Protein AF-0000000083651149 (afdb_homodimer)

Solvent-accessible surface area (backbone atoms only — not comparable to full-atom values): 6337 Å² total; per-residue (Å²): 107,69,65,54,40,34,51,50,44,38,53,53,37,54,52,48,34,70,77,42,71,78,41,49,57,49,29,44,33,38,16,34,34,28,40,35,47,19,60,70,38,88,48,65,72,61,15,47,53,30,40,54,53,15,50,52,31,41,50,52,34,67,70,96,106,68,66,54,38,34,51,51,43,38,53,53,37,54,51,50,34,71,77,43,72,78,40,47,58,50,30,45,33,37,16,33,35,30,39,36,48,18,60,70,38,88,47,64,72,60,15,46,53,30,42,52,52,15,50,54,30,41,51,52,34,67,71,97

Sequence (128 aa):
SLETLFSDAISKLEEALTVNPNKHDALWCLGNALTSQAFLNPDPDEAKVYFDKAAVYFQQAVDESLETLFSDAISKLEEALTVNPNKHDALWCLGNALTSQAFLNPDPDEAKVYFD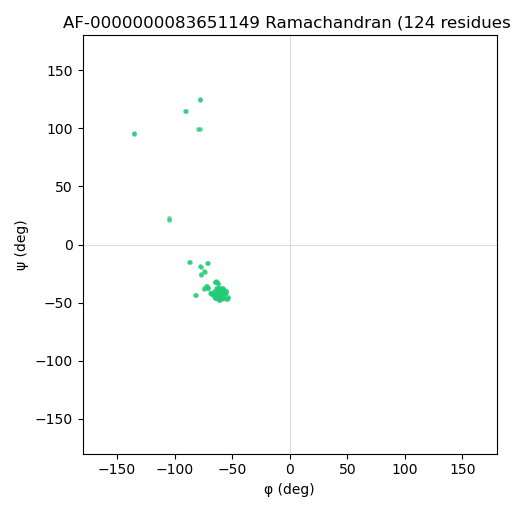KAAVYFQQAVDE

Nearest PDB structures (foldseek):
  1zu2-assembly1_A  TM=9.430E-01  e=1.294E-03  Arabidopsis thaliana
  2pl2-assembly1_B  TM=9.158E-01  e=5.540E-01  Thermus thermophilus HB27
  4abn-assembly2_B  TM=8.776E-01  e=8.466E-01  Mus musculus
  7cc7-assembly1_A  TM=9.106E-01  e=1.552E+00  Homo sapiens
  1zu2-assembly1_A  TM=9.433E-01  e=1.294E-03  Arabidopsis thaliana

Structure (mmCIF, N/CA/C/O backbone):
data_AF-0000000083651149-model_v1
#
loop_
_entity.id
_entity.type
_entity.pdbx_description
1 polymer 'Mitochondrial-like import receptor subunit TOM20-like'
#
loop_
_atom_site.group_PDB
_atom_site.id
_atom_site.type_symbol
_atom_site.label_atom_id
_atom_site.label_alt_id
_atom_site.label_comp_id
_atom_site.label_asym_id
_atom_site.label_entity_id
_atom_site.label_seq_id
_atom_site.pdbx_PDB_ins_code
_atom_site.Cartn_x
_atom_site.Cartn_y
_atom_site.Cartn_z
_atom_site.occupancy
_atom_site.B_iso_or_equiv
_atom_site.auth_seq_id
_atom_site.auth_comp_id
_atom_site.auth_asym_id
_atom_site.auth_atom_id
_atom_site.pdbx_PDB_model_num
ATOM 1 N N . SER A 1 1 ? 2.555 -12.859 10.172 1 88.62 1 SER A N 1
ATOM 2 C CA . SER A 1 1 ? 2.004 -12.984 8.828 1 88.62 1 SER A CA 1
ATOM 3 C C . SER A 1 1 ? 1.924 -11.633 8.133 1 88.62 1 SER A C 1
ATOM 5 O O . SER A 1 1 ? 1.976 -10.586 8.789 1 88.62 1 SER A O 1
ATOM 7 N N . LEU A 1 2 ? 1.873 -11.57 6.82 1 91.81 2 LEU A N 1
ATOM 8 C CA . LEU A 1 2 ? 1.696 -10.344 6.055 1 91.81 2 LEU A CA 1
ATOM 9 C C . LEU A 1 2 ? 0.437 -9.602 6.496 1 91.81 2 LEU A C 1
ATOM 11 O O . LEU A 1 2 ? 0.455 -8.383 6.664 1 91.81 2 LEU A O 1
ATOM 15 N N . GLU A 1 3 ? -0.588 -10.336 6.754 1 92.12 3 GLU A N 1
ATOM 16 C CA . GLU A 1 3 ? -1.854 -9.766 7.199 1 92.12 3 GLU A CA 1
ATOM 17 C C . GLU A 1 3 ? -1.68 -9 8.508 1 92.12 3 GLU A C 1
ATOM 19 O O . GLU A 1 3 ? -2.254 -7.922 8.688 1 92.12 3 GLU A O 1
ATOM 24 N N . THR A 1 4 ? -0.925 -9.57 9.367 1 94.62 4 THR A N 1
ATOM 25 C CA . THR A 1 4 ? -0.703 -8.93 10.656 1 94.62 4 THR A CA 1
ATOM 26 C C . THR A 1 4 ? 0.128 -7.66 10.492 1 94.62 4 THR A C 1
ATOM 28 O O . THR A 1 4 ? -0.115 -6.66 11.172 1 94.62 4 THR A O 1
ATOM 31 N N . LEU A 1 5 ? 1.124 -7.699 9.672 1 94.81 5 LEU A N 1
ATOM 32 C CA . LEU A 1 5 ? 1.968 -6.535 9.422 1 94.81 5 LEU A CA 1
ATOM 33 C C . LEU A 1 5 ? 1.146 -5.375 8.875 1 94.81 5 LEU A C 1
ATOM 35 O O . LEU A 1 5 ? 1.273 -4.238 9.336 1 94.81 5 LEU A O 1
ATOM 39 N N . PHE A 1 6 ? 0.244 -5.645 7.984 1 95.81 6 PHE A N 1
ATOM 40 C CA . PHE A 1 6 ? -0.586 -4.598 7.398 1 95.81 6 PHE A CA 1
ATOM 41 C C . PHE A 1 6 ? -1.643 -4.125 8.391 1 95.81 6 PHE A C 1
ATOM 43 O O . PHE A 1 6 ? -1.961 -2.938 8.453 1 95.81 6 PHE A O 1
ATOM 50 N N . SER A 1 7 ? -2.152 -5.039 9.125 1 95.94 7 SER A N 1
ATOM 51 C CA . SER A 1 7 ? -3.113 -4.664 10.148 1 95.94 7 SER A CA 1
ATOM 52 C C . SER A 1 7 ? -2.488 -3.717 11.172 1 95.94 7 SER A C 1
ATOM 54 O O . SER A 1 7 ? -3.115 -2.742 1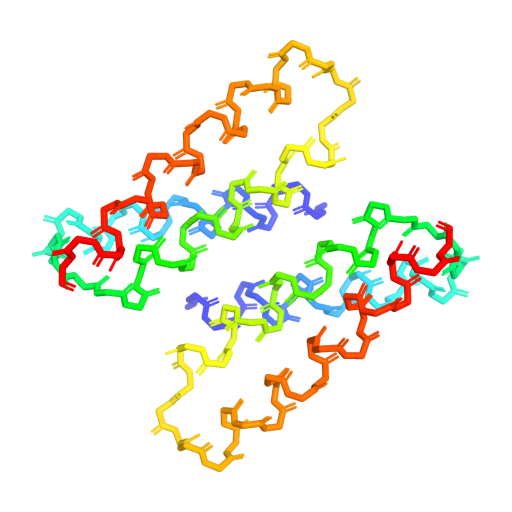1.594 1 95.94 7 SER A O 1
ATOM 56 N N . ASP A 1 8 ? -1.279 -4.023 11.531 1 97.06 8 ASP A N 1
ATOM 57 C CA . ASP A 1 8 ? -0.555 -3.154 12.453 1 97.06 8 ASP A CA 1
ATOM 58 C C . ASP A 1 8 ? -0.291 -1.788 11.82 1 97.06 8 ASP A C 1
ATOM 60 O O . ASP A 1 8 ? -0.415 -0.758 12.484 1 97.06 8 ASP A O 1
ATOM 64 N N . ALA A 1 9 ? 0.154 -1.789 10.594 1 96.56 9 ALA A N 1
ATOM 65 C CA . ALA A 1 9 ? 0.396 -0.537 9.883 1 96.56 9 ALA A CA 1
ATOM 66 C C . ALA A 1 9 ? -0.871 0.311 9.812 1 96.56 9 ALA A C 1
ATOM 68 O O . ALA A 1 9 ? -0.83 1.52 10.055 1 96.56 9 ALA A O 1
ATOM 69 N N . ILE A 1 10 ? -2.002 -0.319 9.547 1 97.44 10 ILE A N 1
ATOM 70 C CA . ILE A 1 10 ? -3.285 0.37 9.469 1 97.44 10 ILE A CA 1
ATOM 71 C C . ILE A 1 10 ? -3.604 1.014 10.82 1 97.44 10 ILE A C 1
ATOM 73 O O . ILE A 1 10 ? -3.961 2.193 10.883 1 97.44 10 ILE A O 1
ATOM 77 N N . SER A 1 11 ? -3.434 0.245 11.781 1 97.06 11 SER A N 1
ATOM 78 C CA . SER A 1 11 ? -3.723 0.733 13.125 1 97.06 11 SER A CA 1
ATOM 79 C C . SER A 1 11 ? -2.865 1.947 13.469 1 97.06 11 SER A C 1
ATOM 81 O O . SER A 1 11 ? -3.367 2.936 14.008 1 97.06 11 SER A O 1
ATOM 83 N N . LYS A 1 12 ? -1.604 1.925 13.227 1 95.62 12 LYS A N 1
ATOM 84 C CA . LYS A 1 12 ? -0.688 3.027 13.508 1 95.62 12 LYS A CA 1
ATOM 85 C C . LYS A 1 12 ? -1.017 4.246 12.648 1 95.62 12 LYS A C 1
ATOM 87 O O . LYS A 1 12 ? -0.945 5.383 13.125 1 95.62 12 LYS A O 1
ATOM 92 N N . LEU A 1 13 ? -1.343 4.047 11.438 1 96.56 13 LEU A N 1
ATOM 93 C CA . LEU A 1 13 ? -1.692 5.145 10.547 1 96.56 13 LEU A CA 1
ATOM 94 C C . LEU A 1 13 ? -2.986 5.816 10.992 1 96.56 13 LEU A C 1
ATOM 96 O O . LEU A 1 13 ? -3.092 7.047 10.961 1 96.56 13 LEU A O 1
ATOM 100 N N . GLU A 1 14 ? -3.973 5.008 11.367 1 96 14 GLU A N 1
ATOM 101 C CA . GLU A 1 14 ? -5.219 5.57 11.883 1 96 14 GLU A CA 1
ATOM 102 C C . GLU A 1 14 ? -4.969 6.426 13.117 1 96 14 GLU A C 1
ATOM 104 O O . GLU A 1 14 ? -5.566 7.492 13.273 1 96 14 GLU A O 1
ATOM 109 N N . GLU A 1 15 ? -4.098 5.93 13.922 1 95.25 15 GLU A N 1
ATOM 110 C CA . GLU A 1 15 ? -3.729 6.695 15.109 1 95.25 15 GLU A CA 1
ATOM 111 C C . GLU A 1 15 ? -3.061 8.016 14.727 1 95.25 15 GLU A C 1
ATOM 113 O O . GLU A 1 15 ? -3.336 9.055 15.328 1 95.25 15 GLU A O 1
ATOM 118 N N . ALA A 1 16 ? -2.154 7.973 13.82 1 92.94 16 ALA A N 1
ATOM 119 C CA . ALA A 1 16 ? -1.463 9.172 13.352 1 92.94 16 ALA A CA 1
ATOM 120 C C . ALA A 1 16 ? -2.451 10.195 12.789 1 92.94 16 ALA A C 1
ATOM 122 O O . ALA A 1 16 ? -2.293 11.398 13.008 1 92.94 16 ALA A O 1
ATOM 123 N N . LEU A 1 17 ? -3.43 9.75 12.148 1 93.5 17 LEU A N 1
ATOM 124 C CA . LEU A 1 17 ? -4.402 10.633 11.516 1 93.5 17 LEU A CA 1
ATOM 125 C C . LEU A 1 17 ? -5.363 11.211 12.547 1 93.5 17 LEU A C 1
ATOM 127 O O . LEU A 1 17 ? -6.023 12.219 12.289 1 93.5 17 LEU A O 1
ATOM 131 N N . THR A 1 18 ? -5.508 10.445 13.633 1 93.5 18 THR A N 1
ATOM 132 C CA . THR A 1 18 ? -6.285 11.008 14.734 1 93.5 18 THR A CA 1
ATOM 133 C C . THR A 1 18 ? -5.59 12.234 15.32 1 93.5 18 THR A C 1
ATOM 135 O O . THR A 1 18 ? -6.246 13.172 15.773 1 93.5 18 THR A O 1
ATOM 138 N N . VAL A 1 19 ? -4.277 12.219 15.289 1 91.75 19 VAL A N 1
ATOM 139 C CA . VAL A 1 19 ? -3.473 13.305 15.828 1 91.75 19 VAL A CA 1
ATOM 140 C C . VAL A 1 19 ? -3.387 14.438 14.805 1 91.75 19 VAL A C 1
ATOM 142 O O . VAL A 1 19 ? -3.514 15.609 15.156 1 91.75 19 VAL A O 1
ATOM 145 N N . ASN A 1 20 ? -3.16 14.031 13.477 1 90.69 20 ASN A N 1
ATOM 146 C CA . ASN A 1 20 ? -3.119 14.977 12.367 1 90.69 20 ASN A CA 1
ATOM 147 C C . ASN A 1 20 ? -3.906 14.469 11.164 1 90.69 20 ASN A C 1
ATOM 149 O O . ASN A 1 20 ? -3.344 13.812 10.281 1 90.69 20 ASN A O 1
ATOM 153 N N . PRO A 1 21 ? -5.059 14.867 11.062 1 82.44 21 PRO A N 1
ATOM 154 C CA . PRO A 1 21 ? -5.949 14.312 10.039 1 82.44 21 PRO A CA 1
ATOM 155 C C . PRO A 1 21 ? -5.59 14.766 8.625 1 82.44 21 PRO A C 1
ATOM 157 O O . PRO A 1 21 ? -6.035 14.164 7.648 1 82.44 21 PRO A O 1
ATOM 160 N N . ASN A 1 22 ? -4.852 15.719 8.508 1 75.19 22 ASN A N 1
ATOM 161 C CA . ASN A 1 22 ? -4.555 16.266 7.188 1 75.19 22 ASN A CA 1
ATOM 162 C C . ASN A 1 22 ? -3.154 15.883 6.723 1 75.19 22 ASN A C 1
ATOM 164 O O . ASN A 1 22 ? -2.568 16.562 5.875 1 75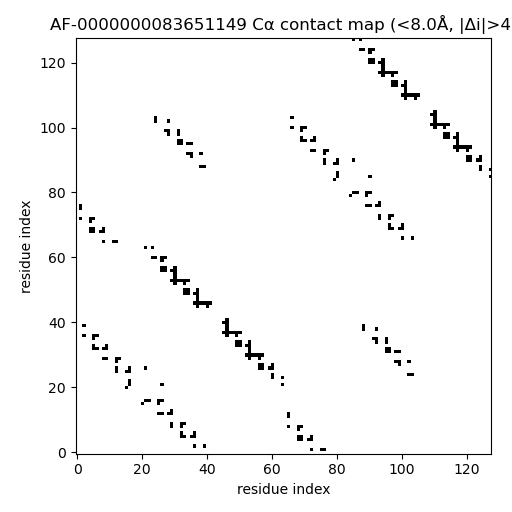.19 22 ASN A O 1
ATOM 168 N N . LYS A 1 23 ? -2.73 14.867 7.297 1 87.94 23 LYS A N 1
ATOM 169 C CA . LYS A 1 23 ? -1.428 14.414 6.82 1 87.94 23 LYS A CA 1
ATOM 170 C C . LYS A 1 23 ? -1.56 13.641 5.516 1 87.94 23 LYS A C 1
ATOM 172 O O . LYS A 1 23 ? -1.891 12.453 5.52 1 87.94 23 LYS A O 1
ATOM 177 N N . HIS A 1 24 ? -1.314 14.258 4.453 1 91.06 24 HIS A N 1
ATOM 178 C CA . HIS A 1 24 ? -1.487 13.727 3.105 1 91.06 24 HIS A CA 1
ATOM 179 C C . HIS A 1 24 ? -0.755 12.398 2.934 1 91.06 24 HIS A C 1
ATOM 181 O O . HIS A 1 24 ? -1.337 11.422 2.457 1 91.06 24 HIS A O 1
ATOM 187 N N . ASP A 1 25 ? 0.473 12.391 3.412 1 91.62 25 ASP A N 1
ATOM 188 C CA . ASP A 1 25 ? 1.283 11.188 3.262 1 91.62 25 ASP A CA 1
ATOM 189 C C . ASP A 1 25 ? 0.665 10.008 4.012 1 91.62 25 ASP A C 1
ATOM 191 O O . ASP A 1 25 ? 0.654 8.883 3.51 1 91.62 25 ASP A O 1
ATOM 195 N N . ALA A 1 26 ? 0.087 10.32 5.191 1 94.38 26 ALA A N 1
ATOM 196 C CA . ALA A 1 26 ? -0.506 9.258 6.008 1 94.38 26 ALA A CA 1
ATOM 197 C C . ALA A 1 26 ? -1.787 8.727 5.367 1 94.38 26 ALA A C 1
ATOM 199 O O . ALA A 1 26 ? -2.068 7.531 5.434 1 94.38 26 ALA A O 1
ATOM 200 N N . LEU A 1 27 ? -2.557 9.609 4.762 1 95.88 27 LEU A N 1
ATOM 201 C CA . LEU A 1 27 ? -3.779 9.195 4.082 1 95.88 27 LEU A CA 1
ATOM 202 C C . LEU A 1 27 ? -3.467 8.258 2.922 1 95.88 27 LEU A C 1
ATOM 204 O O . LEU A 1 27 ? -4.102 7.211 2.779 1 95.88 27 LEU A O 1
ATOM 208 N N . TRP A 1 28 ? -2.447 8.602 2.146 1 95.62 28 TRP A N 1
ATOM 209 C CA . TRP A 1 28 ? -2.006 7.742 1.055 1 95.62 28 TRP A CA 1
ATOM 210 C C . TRP A 1 28 ? -1.532 6.391 1.584 1 95.62 28 TRP A C 1
ATOM 212 O O . TRP A 1 28 ? -1.911 5.344 1.057 1 95.62 28 TRP A O 1
ATOM 222 N N . CYS A 1 29 ? -0.722 6.441 2.609 1 97 29 CYS A N 1
ATOM 223 C CA . CYS A 1 29 ? -0.182 5.219 3.188 1 97 29 CYS A CA 1
ATOM 224 C C . CYS A 1 29 ? -1.299 4.328 3.725 1 97 29 CYS A C 1
ATOM 226 O O . CYS A 1 29 ? -1.27 3.111 3.545 1 97 29 CYS A O 1
ATOM 228 N N . LEU A 1 30 ? -2.301 4.914 4.359 1 97.19 30 LEU A N 1
ATOM 229 C CA . LEU A 1 30 ? -3.422 4.145 4.883 1 97.19 30 LEU A CA 1
ATOM 230 C C . LEU A 1 30 ? -4.215 3.496 3.754 1 97.19 30 LEU A C 1
ATOM 232 O O . LEU A 1 30 ? -4.586 2.322 3.842 1 97.19 30 LEU A O 1
ATOM 236 N N . GLY A 1 31 ? -4.492 4.258 2.711 1 97.88 31 GLY A N 1
ATOM 237 C CA . GLY A 1 31 ? -5.148 3.686 1.545 1 97.88 31 GLY A CA 1
ATOM 238 C C . GLY A 1 31 ? -4.41 2.488 0.973 1 97.88 31 GLY A C 1
ATOM 239 O O . GLY A 1 31 ? -5.023 1.458 0.681 1 97.88 31 GLY A O 1
ATOM 240 N N . ASN A 1 32 ? -3.131 2.631 0.821 1 97.69 32 ASN A N 1
ATOM 241 C CA . ASN A 1 32 ? -2.301 1.552 0.298 1 97.69 32 ASN A CA 1
ATOM 242 C C . ASN A 1 32 ? -2.328 0.33 1.212 1 97.69 32 ASN A C 1
ATOM 244 O O . ASN A 1 32 ? -2.42 -0.803 0.736 1 97.69 32 ASN A O 1
ATOM 248 N N . ALA A 1 33 ? -2.213 0.529 2.494 1 97.81 33 ALA A N 1
ATOM 249 C CA . ALA A 1 33 ? -2.221 -0.577 3.449 1 97.81 33 ALA A CA 1
ATOM 250 C C . ALA A 1 33 ? -3.555 -1.316 3.422 1 97.81 33 ALA A C 1
ATOM 252 O O . ALA A 1 33 ? -3.588 -2.549 3.438 1 97.81 33 ALA A O 1
ATOM 253 N N . LEU A 1 34 ? -4.637 -0.613 3.35 1 98.19 34 LEU A N 1
ATOM 254 C CA . LEU A 1 34 ? -5.965 -1.208 3.273 1 98.19 34 LEU A CA 1
ATOM 255 C C . LEU A 1 34 ? -6.137 -1.998 1.98 1 98.19 34 LEU A C 1
ATOM 257 O O . LEU A 1 34 ? -6.715 -3.088 1.984 1 98.19 34 LEU A O 1
ATOM 261 N N . THR A 1 35 ? -5.656 -1.438 0.876 1 97.81 35 THR A N 1
ATOM 262 C CA . THR A 1 35 ? -5.695 -2.141 -0.402 1 97.81 35 THR A CA 1
ATOM 263 C C . THR A 1 35 ? -4.945 -3.467 -0.312 1 97.81 35 THR A C 1
ATOM 265 O O . THR A 1 35 ? -5.438 -4.496 -0.776 1 97.81 35 THR A O 1
ATOM 268 N N . SER A 1 36 ? -3.75 -3.445 0.299 1 97.5 36 SER A N 1
ATOM 269 C CA . SER A 1 36 ? -2.955 -4.66 0.451 1 97.5 36 SER A CA 1
ATOM 270 C C . SER A 1 36 ? -3.676 -5.688 1.318 1 97.5 36 SER A C 1
ATOM 272 O O . SER A 1 36 ? -3.689 -6.875 0.997 1 97.5 36 SER A O 1
ATOM 274 N N . GLN A 1 37 ? -4.324 -5.195 2.383 1 96.62 37 GLN A N 1
ATOM 275 C CA . GLN A 1 37 ? -5.137 -6.07 3.221 1 96.62 37 GLN A CA 1
ATOM 276 C C . GLN A 1 37 ? -6.25 -6.73 2.412 1 96.62 37 GLN A C 1
ATOM 278 O O . GLN A 1 37 ? -6.562 -7.906 2.617 1 96.62 37 GLN A O 1
ATOM 283 N N . ALA A 1 38 ? -6.887 -6.008 1.52 1 97 38 ALA A N 1
ATOM 284 C CA . ALA A 1 38 ? -7.961 -6.52 0.672 1 97 38 ALA A CA 1
ATOM 285 C C . ALA A 1 38 ? -7.461 -7.637 -0.236 1 97 38 ALA A C 1
ATOM 287 O O . ALA A 1 38 ? -8.094 -8.695 -0.336 1 97 38 ALA A O 1
ATOM 288 N N . PHE A 1 39 ? -6.328 -7.422 -0.856 1 94.94 39 PHE A N 1
ATOM 289 C CA . PHE A 1 39 ? -5.758 -8.406 -1.766 1 94.94 39 PHE A CA 1
ATOM 290 C C . PHE A 1 39 ? -5.398 -9.688 -1.021 1 94.94 39 PHE A C 1
ATOM 292 O O . PHE A 1 39 ? -5.492 -10.781 -1.578 1 94.94 39 PHE A O 1
ATOM 299 N N . LEU A 1 40 ? -5.016 -9.539 0.264 1 93.5 40 LEU A N 1
ATOM 300 C CA . LEU A 1 40 ? -4.555 -10.688 1.039 1 93.5 40 LEU A CA 1
ATOM 301 C C . LEU A 1 40 ? -5.73 -11.406 1.697 1 93.5 40 LEU A C 1
ATOM 303 O O . LEU A 1 40 ? -5.578 -12.523 2.195 1 93.5 40 LEU A O 1
ATOM 307 N N . ASN A 1 41 ? -6.867 -10.75 1.736 1 93.88 41 ASN A N 1
ATOM 308 C CA . ASN A 1 41 ? -8.047 -11.336 2.354 1 93.88 41 ASN A CA 1
ATOM 309 C C . ASN A 1 41 ? -8.711 -12.359 1.434 1 93.88 41 ASN A C 1
ATOM 311 O O . ASN A 1 41 ? -9.086 -12.039 0.306 1 93.88 41 ASN A O 1
ATOM 315 N N . PRO A 1 42 ? -8.898 -13.594 1.931 1 92.19 42 PRO A N 1
ATOM 316 C CA . PRO A 1 42 ? -9.461 -14.641 1.078 1 92.19 42 PRO A CA 1
ATOM 317 C C . PRO A 1 42 ? -10.977 -14.516 0.907 1 92.19 42 PRO A C 1
ATOM 319 O O . PRO A 1 42 ? -11.555 -15.117 -0.002 1 92.19 42 PRO A O 1
ATOM 322 N N . ASP A 1 43 ? -11.617 -13.812 1.757 1 95.62 43 ASP A N 1
ATOM 323 C CA . ASP A 1 43 ? -13.062 -13.594 1.669 1 95.62 43 ASP A CA 1
ATOM 324 C C . ASP A 1 43 ? -13.375 -12.344 0.849 1 95.62 43 ASP A C 1
ATOM 326 O O . ASP A 1 43 ? -13.102 -11.227 1.284 1 95.62 43 ASP A O 1
ATOM 330 N N . PRO A 1 44 ? -14.016 -12.562 -0.273 1 94.62 44 PRO A N 1
ATOM 331 C CA . PRO A 1 44 ? -14.266 -11.43 -1.159 1 94.62 44 PRO A CA 1
ATOM 332 C C . PRO A 1 44 ? -15.148 -10.359 -0.516 1 94.62 44 PRO A C 1
ATOM 334 O O . PRO A 1 44 ? -14.969 -9.164 -0.771 1 94.62 44 PRO A O 1
ATOM 337 N N . ASP A 1 45 ? -16.031 -10.773 0.274 1 97.06 45 ASP A N 1
ATOM 338 C CA . ASP A 1 45 ? -16.906 -9.805 0.924 1 97.06 45 ASP A CA 1
ATOM 339 C C . ASP A 1 45 ? -16.141 -8.953 1.927 1 97.06 45 ASP A C 1
ATOM 341 O O . ASP A 1 45 ? -16.344 -7.742 2.008 1 97.06 45 ASP A O 1
ATOM 345 N N . GLU A 1 46 ? -15.344 -9.609 2.617 1 95.94 46 GLU A N 1
ATOM 346 C CA . GLU A 1 46 ? -14.492 -8.875 3.553 1 95.94 46 GLU A CA 1
ATOM 347 C C . GLU A 1 46 ? -13.469 -8.016 2.814 1 95.94 46 GLU A C 1
ATOM 349 O O . GLU A 1 46 ? -13.188 -6.887 3.225 1 95.94 46 GLU A O 1
ATOM 354 N N . ALA A 1 47 ? -12.906 -8.609 1.776 1 96.5 47 ALA A N 1
ATOM 355 C CA . ALA A 1 47 ? -11.945 -7.871 0.964 1 96.5 47 ALA A CA 1
ATOM 356 C C . ALA A 1 47 ? -12.562 -6.586 0.419 1 96.5 47 ALA A C 1
ATOM 358 O O . ALA A 1 47 ? -11.922 -5.535 0.412 1 96.5 47 ALA A O 1
ATOM 359 N N . LYS A 1 48 ? -13.758 -6.621 0.029 1 97.56 48 LYS A N 1
ATOM 360 C CA . LYS A 1 48 ? -14.461 -5.465 -0.523 1 97.56 48 LYS A CA 1
ATOM 361 C C . LYS A 1 48 ? -14.547 -4.34 0.5 1 97.56 48 LYS A C 1
ATOM 363 O O . LYS A 1 48 ? -14.461 -3.162 0.146 1 97.56 48 LYS A O 1
ATOM 368 N N . VAL A 1 49 ? -14.789 -4.699 1.712 1 97.56 49 VAL A N 1
ATOM 369 C CA . VAL A 1 49 ? -14.867 -3.701 2.775 1 97.56 49 VAL A CA 1
ATOM 370 C C . VA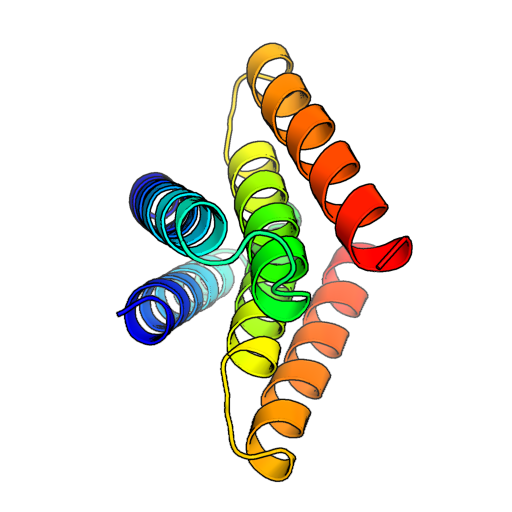L A 1 49 ? -13.555 -2.926 2.855 1 97.56 49 VAL A C 1
ATOM 372 O O . VAL A 1 49 ? -13.555 -1.697 2.969 1 97.56 49 VAL A O 1
ATOM 375 N N . TYR A 1 50 ? -12.477 -3.572 2.828 1 97.38 50 TYR A N 1
ATOM 376 C CA . TYR A 1 50 ? -11.164 -2.932 2.865 1 97.38 50 TYR A CA 1
ATOM 377 C C . TYR A 1 50 ? -10.953 -2.053 1.64 1 97.38 50 TYR A C 1
ATOM 379 O O . TYR A 1 50 ? -10.43 -0.94 1.748 1 97.38 50 TYR A O 1
ATOM 387 N N . PHE A 1 51 ? -11.367 -2.551 0.45 1 97.62 51 PHE A N 1
ATOM 388 C CA . PHE A 1 51 ? -11.25 -1.752 -0.764 1 97.62 51 PHE A CA 1
ATOM 389 C C . PHE A 1 51 ? -12.055 -0.463 -0.642 1 97.62 51 PHE A C 1
ATOM 391 O O . PHE A 1 51 ? -11.578 0.609 -1.021 1 97.62 51 PHE A O 1
ATOM 398 N N . ASP A 1 52 ? -13.203 -0.613 -0.13 1 98.25 52 ASP A N 1
ATOM 399 C CA . ASP A 1 52 ? -14.07 0.548 0.025 1 98.25 52 ASP A CA 1
ATOM 400 C C . ASP A 1 52 ? -13.461 1.571 0.977 1 98.25 52 ASP A C 1
ATOM 402 O O . ASP A 1 52 ? -13.477 2.773 0.701 1 98.25 52 ASP A O 1
ATOM 406 N N . LYS A 1 53 ? -12.969 1.11 1.994 1 97.75 53 LYS A N 1
ATOM 407 C CA . LYS A 1 53 ? -12.312 1.998 2.947 1 97.75 53 LYS A CA 1
ATOM 408 C C . LYS A 1 53 ? -11.094 2.668 2.318 1 97.75 53 LYS A C 1
ATOM 410 O O . LYS A 1 53 ? -10.859 3.863 2.52 1 97.75 53 LYS A O 1
ATOM 415 N N . ALA A 1 54 ? -10.297 1.886 1.609 1 98.12 54 ALA A N 1
ATOM 416 C CA . ALA A 1 54 ? -9.133 2.436 0.932 1 98.12 54 ALA A CA 1
ATOM 417 C C . ALA A 1 54 ? -9.523 3.576 -0.003 1 98.12 54 ALA A C 1
ATOM 419 O O . ALA A 1 54 ? -8.867 4.621 -0.025 1 98.12 54 ALA A O 1
ATOM 420 N N . ALA A 1 55 ? -10.609 3.393 -0.721 1 97.69 55 ALA A N 1
ATOM 421 C CA . ALA A 1 55 ? -11.078 4.398 -1.669 1 97.69 55 ALA A CA 1
ATOM 422 C C . ALA A 1 55 ? -11.406 5.711 -0.961 1 97.69 55 ALA A C 1
ATOM 424 O O . ALA A 1 55 ? -11.117 6.793 -1.479 1 97.69 55 ALA A O 1
ATOM 425 N N . VAL A 1 56 ? -11.93 5.641 0.14 1 96.62 56 VAL A N 1
ATOM 426 C CA . VAL A 1 56 ? -12.297 6.812 0.926 1 96.62 56 VAL A CA 1
ATOM 427 C C . VAL A 1 56 ? -11.039 7.602 1.29 1 96.62 56 VAL A C 1
ATOM 429 O O . VAL A 1 56 ? -10.992 8.82 1.11 1 96.62 56 VAL A O 1
ATOM 432 N N . TYR A 1 57 ? -10.047 6.922 1.719 1 95.94 57 TYR A N 1
ATOM 433 C CA . TYR A 1 57 ? -8.82 7.59 2.139 1 95.94 57 TYR A CA 1
ATOM 434 C C . TYR A 1 57 ? -8.062 8.148 0.938 1 95.94 57 TYR A C 1
ATOM 436 O O . TYR A 1 57 ? -7.465 9.227 1.018 1 95.94 57 TYR A O 1
ATOM 444 N N . PHE A 1 58 ? -8.078 7.449 -0.152 1 95.94 58 PHE A N 1
ATOM 445 C CA . PHE A 1 58 ? -7.48 7.992 -1.365 1 95.94 58 PHE A CA 1
ATOM 446 C C . PHE A 1 58 ? -8.172 9.281 -1.778 1 95.94 58 PHE A C 1
ATOM 448 O O . PHE A 1 58 ? -7.512 10.25 -2.164 1 95.94 58 PHE A O 1
ATOM 455 N N . GLN A 1 59 ? -9.445 9.211 -1.729 1 95.75 59 GLN A N 1
ATOM 456 C CA . GLN A 1 59 ? -10.211 10.398 -2.086 1 95.75 59 GLN A CA 1
ATOM 457 C C . GLN A 1 59 ? -9.883 11.57 -1.164 1 95.75 59 GLN A C 1
ATOM 459 O O . GLN A 1 59 ? -9.742 12.703 -1.62 1 95.75 59 GLN A O 1
ATOM 464 N N . GLN A 1 60 ? -9.773 11.344 0.093 1 93.75 60 GLN A N 1
ATOM 465 C CA . GLN A 1 60 ? -9.406 12.383 1.051 1 93.75 60 GLN A CA 1
ATOM 466 C C . GLN A 1 60 ? -8.016 12.93 0.753 1 93.75 60 GLN A C 1
ATOM 468 O O . GLN A 1 60 ? -7.77 14.133 0.891 1 93.75 60 GLN A O 1
ATOM 473 N N . ALA A 1 61 ? -7.078 12.031 0.441 1 93.31 61 ALA A N 1
ATOM 474 C CA . ALA A 1 61 ? -5.711 12.445 0.128 1 93.31 61 ALA A CA 1
ATOM 475 C C . ALA A 1 61 ? -5.676 13.359 -1.091 1 93.31 61 ALA A C 1
ATOM 477 O O . ALA A 1 61 ? -4.887 14.305 -1.143 1 93.31 61 ALA A O 1
ATOM 478 N N . VAL A 1 62 ? -6.547 13.07 -2.1 1 91.62 62 VAL A N 1
ATOM 479 C CA . VAL A 1 62 ? -6.598 13.859 -3.326 1 91.62 62 VAL A CA 1
ATOM 480 C C . VAL A 1 62 ? -7.223 15.227 -3.041 1 91.62 62 VAL A C 1
ATOM 482 O O . VAL A 1 62 ? -6.824 16.234 -3.629 1 91.62 62 VAL A O 1
ATOM 485 N N . ASP A 1 63 ? -8.164 15.195 -2.172 1 87.81 63 ASP A N 1
ATOM 486 C CA . ASP A 1 63 ? -8.898 16.422 -1.851 1 87.81 63 ASP A CA 1
ATOM 487 C C . ASP A 1 63 ? -8.055 17.359 -0.986 1 87.81 63 ASP A C 1
ATOM 489 O O . ASP A 1 63 ? -8.32 18.562 -0.919 1 87.81 63 ASP A O 1
ATOM 493 N N . GLU A 1 64 ? -7.176 16.891 -0.348 1 76.12 64 GLU A N 1
ATOM 494 C CA . GLU A 1 64 ? -6.34 17.75 0.477 1 76.12 64 GLU A CA 1
ATOM 495 C C . GLU A 1 64 ? -5.312 18.5 -0.371 1 76.12 64 GLU A C 1
ATOM 497 O O . GLU A 1 64 ? -4.887 18.016 -1.416 1 76.12 64 GLU A O 1
ATOM 502 N N . SER B 1 1 ? 8.102 1.473 14.508 1 88.38 1 SER B N 1
ATOM 503 C CA . SER B 1 1 ? 7.742 2.617 13.68 1 88.38 1 SER B CA 1
ATOM 504 C C . SER B 1 1 ? 7.016 2.174 12.414 1 88.38 1 SER B C 1
ATOM 506 O O . SER B 1 1 ? 7.078 1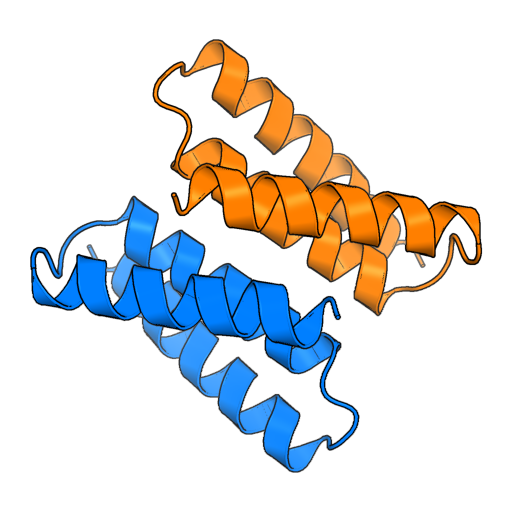.002 12.031 1 88.38 1 SER B O 1
ATOM 508 N N . LEU B 1 2 ? 6.266 3.014 11.781 1 91.62 2 LEU B N 1
ATOM 509 C CA . LEU B 1 2 ? 5.602 2.732 10.516 1 91.62 2 LEU B CA 1
ATOM 510 C C . LEU B 1 2 ? 6.605 2.277 9.461 1 91.62 2 LEU B C 1
ATOM 512 O O . LEU B 1 2 ? 6.352 1.322 8.719 1 91.62 2 LEU B O 1
ATOM 516 N N . GLU B 1 3 ? 7.738 2.891 9.445 1 92 3 GLU B N 1
ATOM 517 C CA . GLU B 1 3 ? 8.797 2.545 8.5 1 92 3 GLU B CA 1
ATOM 518 C C . GLU B 1 3 ? 9.234 1.094 8.672 1 92 3 GLU B C 1
ATOM 520 O O . GLU B 1 3 ? 9.477 0.392 7.688 1 92 3 GLU B O 1
ATOM 525 N N . THR B 1 4 ? 9.328 0.713 9.898 1 94.62 4 THR B N 1
ATOM 526 C CA . THR B 1 4 ? 9.75 -0.656 10.172 1 94.62 4 THR B CA 1
ATOM 527 C C . THR B 1 4 ? 8.68 -1.65 9.742 1 94.62 4 THR B C 1
ATOM 529 O O . THR B 1 4 ? 8.992 -2.723 9.219 1 94.62 4 THR B O 1
ATOM 532 N N . LEU B 1 5 ? 7.453 -1.352 9.992 1 94.81 5 LEU B N 1
ATOM 533 C CA . LEU B 1 5 ? 6.348 -2.225 9.609 1 94.81 5 LEU B CA 1
ATOM 534 C C . LEU B 1 5 ? 6.32 -2.426 8.094 1 94.81 5 LEU B C 1
ATOM 536 O O . LEU B 1 5 ? 6.188 -3.555 7.617 1 94.81 5 LEU B O 1
ATOM 540 N N . PHE B 1 6 ? 6.547 -1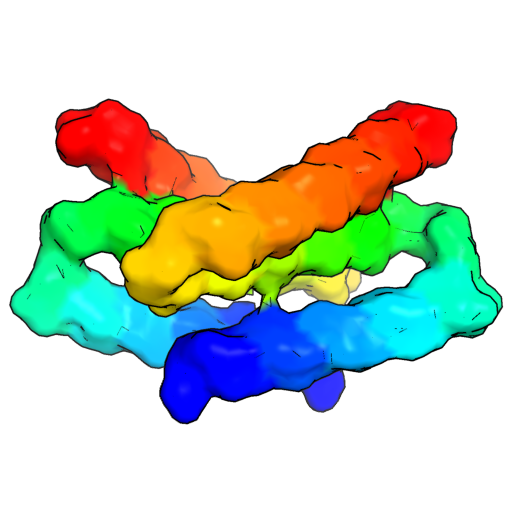.4 7.352 1 95.81 6 PHE B N 1
ATOM 541 C CA . PHE B 1 6 ? 6.531 -1.497 5.895 1 95.81 6 PHE B CA 1
ATOM 542 C C . PHE B 1 6 ? 7.789 -2.193 5.387 1 95.81 6 PHE B C 1
ATOM 544 O O . PHE B 1 6 ? 7.73 -2.961 4.426 1 95.81 6 PHE B O 1
ATOM 551 N N . SER B 1 7 ? 8.867 -1.902 6.008 1 95.94 7 SER B N 1
ATOM 552 C CA . SER B 1 7 ? 10.102 -2.588 5.637 1 95.94 7 SER B CA 1
ATOM 553 C C . SER B 1 7 ? 9.977 -4.094 5.828 1 95.94 7 SER B C 1
ATOM 555 O O . SER B 1 7 ? 10.422 -4.871 4.98 1 95.94 7 SER B O 1
ATOM 557 N N . ASP B 1 8 ? 9.359 -4.457 6.914 1 97.12 8 ASP B N 1
ATOM 558 C CA . ASP B 1 8 ? 9.125 -5.875 7.172 1 97.12 8 ASP B CA 1
ATOM 559 C C . ASP B 1 8 ? 8.172 -6.469 6.133 1 97.12 8 ASP B C 1
ATOM 561 O O . ASP B 1 8 ? 8.383 -7.586 5.66 1 97.12 8 ASP B O 1
ATOM 565 N N . ALA B 1 9 ? 7.109 -5.781 5.867 1 96.56 9 ALA B N 1
ATOM 566 C CA . ALA B 1 9 ? 6.152 -6.234 4.855 1 96.56 9 ALA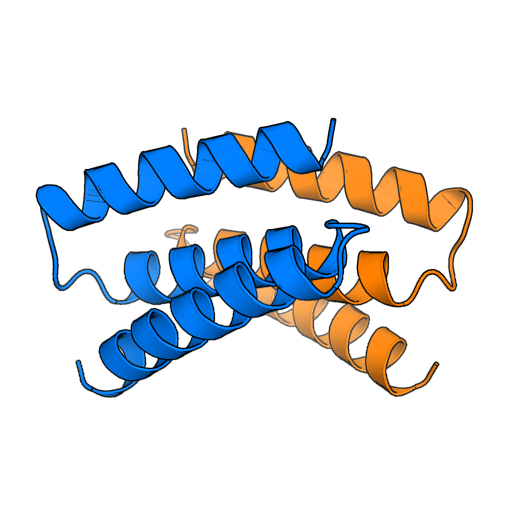 B CA 1
ATOM 567 C C . ALA B 1 9 ? 6.832 -6.422 3.504 1 96.56 9 ALA B C 1
ATOM 569 O O . ALA B 1 9 ? 6.613 -7.426 2.824 1 96.56 9 ALA B O 1
ATOM 570 N N . ILE B 1 10 ? 7.695 -5.488 3.131 1 97.44 10 ILE B N 1
ATOM 571 C CA . ILE B 1 10 ? 8.422 -5.555 1.869 1 97.44 10 ILE B CA 1
ATOM 572 C C . ILE B 1 10 ? 9.289 -6.809 1.841 1 97.44 10 ILE B C 1
ATOM 574 O O . ILE B 1 10 ? 9.273 -7.566 0.865 1 97.44 10 ILE B O 1
ATOM 578 N N . SER B 1 11 ? 9.953 -6.977 2.877 1 97.06 11 SER B N 1
ATOM 579 C CA . SER B 1 11 ? 10.836 -8.133 2.971 1 97.06 11 SER B CA 1
ATOM 580 C C . SER B 1 11 ? 10.062 -9.438 2.826 1 97.06 11 SER B C 1
ATOM 582 O O . SER B 1 11 ? 10.484 -10.344 2.1 1 97.06 11 SER B O 1
ATOM 584 N N . LYS B 1 12 ? 8.969 -9.609 3.488 1 95.62 12 LYS B N 1
ATOM 585 C CA . LYS B 1 12 ? 8.148 -10.812 3.424 1 95.62 12 LYS B CA 1
ATOM 586 C C . LYS B 1 12 ? 7.543 -10.992 2.033 1 95.62 12 LYS B C 1
ATOM 588 O O . LYS B 1 12 ? 7.457 -12.109 1.528 1 95.62 12 LYS B O 1
ATOM 593 N N . LEU B 1 13 ? 7.125 -9.953 1.44 1 96.56 13 LEU B N 1
ATOM 594 C CA . LEU B 1 13 ? 6.547 -10.016 0.103 1 96.56 13 LEU B CA 1
ATOM 595 C C . LEU B 1 13 ? 7.598 -10.422 -0.925 1 96.56 13 LEU B C 1
ATOM 597 O O . LEU B 1 13 ? 7.316 -11.219 -1.822 1 96.56 13 LEU B O 1
ATOM 601 N N . GLU B 1 14 ? 8.781 -9.844 -0.813 1 96 14 GLU B N 1
ATOM 602 C CA . GLU B 1 14 ? 9.875 -10.227 -1.706 1 96 14 GLU B CA 1
ATOM 603 C C . GLU B 1 14 ? 10.188 -11.711 -1.579 1 96 14 GLU B C 1
ATOM 605 O O . GLU B 1 14 ? 10.438 -12.391 -2.58 1 96 14 GLU B O 1
ATOM 610 N N . GLU B 1 15 ? 10.156 -12.148 -0.377 1 95.25 15 GLU B N 1
ATOM 611 C CA . GLU B 1 15 ? 10.375 -13.57 -0.142 1 95.25 15 GLU B CA 1
ATOM 612 C C . GLU B 1 15 ? 9.281 -14.414 -0.79 1 95.25 15 GLU B C 1
ATOM 614 O O . GLU B 1 15 ? 9.562 -15.453 -1.381 1 95.25 15 GLU B O 1
ATOM 619 N N . ALA B 1 16 ? 8.062 -14.031 -0.612 1 92.94 16 ALA B N 1
ATOM 620 C CA . ALA B 1 16 ? 6.93 -14.734 -1.204 1 92.94 16 ALA B CA 1
ATOM 621 C C . ALA B 1 16 ? 7.055 -14.797 -2.725 1 92.94 16 ALA B C 1
ATOM 623 O O . ALA B 1 16 ? 6.727 -15.812 -3.34 1 92.94 16 ALA B O 1
ATOM 624 N N . LEU B 1 17 ? 7.531 -13.789 -3.303 1 93.44 17 LEU B N 1
ATOM 625 C CA . LEU B 1 17 ? 7.633 -13.703 -4.754 1 93.44 17 LEU B CA 1
ATOM 626 C C . LEU B 1 17 ? 8.812 -14.531 -5.266 1 93.44 17 LEU B C 1
ATOM 628 O O . LEU B 1 17 ? 8.867 -14.867 -6.453 1 93.44 17 LEU B O 1
ATOM 632 N N . THR B 1 18 ? 9.781 -14.695 -4.371 1 93.44 18 THR B N 1
ATOM 633 C CA . THR B 1 18 ? 10.859 -15.602 -4.73 1 93.44 18 THR B CA 1
ATOM 634 C C . THR B 1 18 ? 10.344 -17.031 -4.879 1 93.44 18 THR B C 1
ATOM 636 O O . THR B 1 18 ? 10.859 -17.797 -5.695 1 93.44 18 THR B O 1
ATOM 639 N N . VAL B 1 19 ? 9.344 -17.344 -4.094 1 91.94 19 VAL B N 1
ATOM 640 C CA . VAL B 1 19 ? 8.758 -18.688 -4.105 1 91.94 19 VAL B CA 1
ATOM 641 C C . VAL B 1 19 ? 7.762 -18.797 -5.258 1 91.94 19 VAL B C 1
ATOM 643 O O . VAL B 1 19 ? 7.734 -19.812 -5.965 1 91.94 19 VAL B O 1
ATOM 646 N N . ASN B 1 20 ? 6.91 -17.703 -5.426 1 90.75 20 ASN B N 1
ATOM 647 C CA . ASN B 1 20 ? 5.949 -17.625 -6.52 1 90.75 20 ASN B CA 1
ATOM 648 C C . ASN B 1 20 ? 5.965 -16.25 -7.184 1 90.75 20 ASN B C 1
ATOM 650 O O . ASN B 1 20 ? 5.195 -15.359 -6.805 1 90.75 20 ASN B O 1
ATOM 654 N N . PRO B 1 21 ? 6.672 -16.125 -8.188 1 82.5 21 PRO B N 1
ATOM 655 C CA . PRO B 1 21 ? 6.887 -14.805 -8.805 1 82.5 21 PRO B CA 1
ATOM 656 C C . PRO B 1 21 ? 5.645 -14.273 -9.516 1 82.5 21 PRO B C 1
ATOM 658 O O . PRO B 1 21 ? 5.559 -13.078 -9.805 1 82.5 21 PRO B O 1
ATOM 661 N N . ASN B 1 22 ? 4.738 -15.062 -9.766 1 75.56 22 ASN B N 1
ATOM 662 C CA . ASN B 1 22 ? 3.576 -14.633 -10.531 1 75.56 22 ASN B CA 1
ATOM 663 C C . ASN B 1 22 ? 2.354 -14.445 -9.641 1 75.56 22 ASN B C 1
ATOM 665 O O . ASN B 1 22 ? 1.218 -14.484 -10.117 1 75.56 22 ASN B O 1
ATOM 669 N N . LYS B 1 23 ? 2.668 -14.281 -8.461 1 88.06 23 LYS B N 1
ATOM 670 C CA . LYS B 1 23 ? 1.532 -14.016 -7.582 1 88.06 23 LYS B CA 1
ATOM 671 C C . LYS B 1 23 ? 1.059 -12.57 -7.719 1 88.06 23 LYS B C 1
ATOM 673 O O . LYS B 1 23 ? 1.642 -11.664 -7.125 1 88.06 23 LYS B O 1
ATOM 678 N N . HIS B 1 24 ? 0.062 -12.359 -8.445 1 91 24 HIS B N 1
ATOM 679 C CA . HIS B 1 24 ? -0.472 -11.047 -8.797 1 91 24 HIS B CA 1
ATOM 680 C C . HIS B 1 24 ? -0.753 -10.219 -7.551 1 91 24 HIS B C 1
ATOM 682 O O . HIS B 1 24 ? -0.331 -9.062 -7.457 1 91 24 HIS B O 1
ATOM 688 N N . ASP B 1 25 ? -1.366 -10.852 -6.594 1 91.75 25 ASP B N 1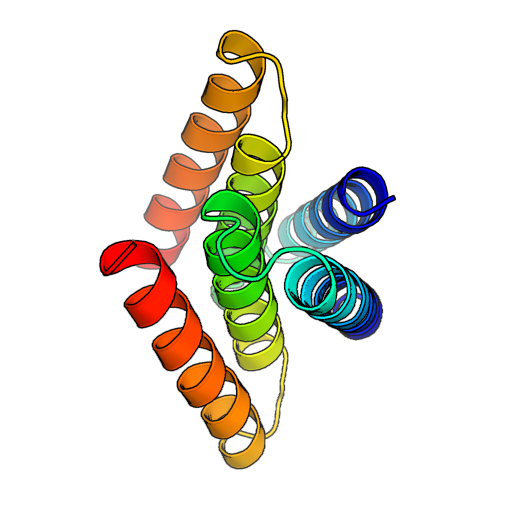
ATOM 689 C CA . ASP B 1 25 ? -1.731 -10.141 -5.371 1 91.75 25 ASP B CA 1
ATOM 690 C C . ASP B 1 25 ? -0.49 -9.656 -4.625 1 91.75 25 ASP B C 1
ATOM 692 O O . ASP B 1 25 ? -0.472 -8.547 -4.098 1 91.75 25 ASP B O 1
ATOM 696 N N . ALA B 1 26 ? 0.57 -10.492 -4.652 1 94.44 26 ALA B N 1
ATOM 697 C CA . ALA B 1 26 ? 1.798 -10.133 -3.943 1 94.44 26 ALA B CA 1
ATOM 698 C C . ALA B 1 26 ? 2.521 -8.984 -4.641 1 94.44 26 ALA B C 1
ATOM 700 O O . ALA B 1 26 ? 3.105 -8.125 -3.98 1 94.44 26 ALA B O 1
ATOM 701 N N . LEU B 1 27 ? 2.498 -8.977 -5.949 1 95.94 27 LEU B N 1
ATOM 702 C CA . LEU B 1 27 ? 3.119 -7.898 -6.711 1 95.94 27 LEU B CA 1
ATOM 703 C C . LEU B 1 27 ? 2.449 -6.562 -6.406 1 95.94 27 LEU B C 1
ATOM 705 O O . LEU B 1 27 ? 3.131 -5.566 -6.152 1 95.94 27 LEU B O 1
ATOM 709 N N . TRP B 1 28 ? 1.116 -6.574 -6.363 1 95.75 28 TRP B N 1
ATOM 710 C CA . TRP B 1 28 ? 0.368 -5.371 -6.004 1 95.75 28 TRP B CA 1
ATOM 711 C C . TRP B 1 28 ? 0.704 -4.922 -4.586 1 95.75 28 TRP B C 1
ATOM 713 O O . TRP B 1 28 ? 0.958 -3.74 -4.348 1 95.75 28 TRP B O 1
ATOM 723 N N . CYS B 1 29 ? 0.71 -5.871 -3.686 1 97 29 CYS B N 1
ATOM 724 C CA . CYS B 1 29 ? 0.991 -5.562 -2.289 1 97 29 CYS B CA 1
ATOM 725 C C . CYS B 1 29 ? 2.396 -4.996 -2.129 1 97 29 CYS B C 1
ATOM 727 O O . CYS B 1 29 ? 2.605 -4.043 -1.375 1 97 29 CYS B O 1
ATOM 729 N N . LEU B 1 30 ? 3.352 -5.539 -2.83 1 97.19 30 LEU B N 1
ATOM 730 C CA . LEU B 1 30 ? 4.723 -5.051 -2.756 1 97.19 30 LEU B CA 1
ATOM 731 C C . LEU B 1 30 ? 4.824 -3.629 -3.299 1 97.19 30 LEU B C 1
ATOM 733 O O . LEU B 1 30 ? 5.48 -2.775 -2.697 1 97.19 30 LEU B O 1
ATOM 737 N N . GLY B 1 31 ? 4.199 -3.387 -4.434 1 97.88 31 GLY B N 1
ATOM 738 C CA . GLY B 1 31 ? 4.148 -2.029 -4.957 1 97.88 31 GLY B CA 1
ATOM 739 C C . GLY B 1 31 ? 3.588 -1.027 -3.969 1 97.88 31 GLY B C 1
ATOM 740 O O . GLY B 1 31 ? 4.16 0.049 -3.775 1 97.88 31 GLY B O 1
ATOM 741 N N . ASN B 1 32 ? 2.496 -1.372 -3.365 1 97.69 32 ASN B N 1
ATOM 742 C CA . ASN B 1 32 ? 1.86 -0.508 -2.377 1 97.69 32 ASN B CA 1
ATOM 743 C C . ASN B 1 32 ? 2.77 -0.268 -1.176 1 97.69 32 ASN B C 1
ATOM 745 O O . ASN B 1 32 ? 2.873 0.858 -0.686 1 97.69 32 ASN B O 1
ATOM 749 N N . ALA B 1 33 ? 3.396 -1.295 -0.674 1 97.81 33 ALA B N 1
ATOM 750 C CA . ALA B 1 33 ? 4.281 -1.169 0.482 1 97.81 33 ALA B CA 1
ATOM 751 C C . ALA B 1 33 ? 5.473 -0.27 0.166 1 97.81 33 ALA B C 1
ATOM 753 O O . ALA B 1 33 ? 5.852 0.577 0.978 1 97.81 33 ALA B O 1
ATOM 754 N N . LEU B 1 34 ? 6.039 -0.405 -0.983 1 98.19 34 LEU B N 1
ATOM 755 C CA . LEU B 1 34 ? 7.16 0.424 -1.415 1 98.19 34 LEU B CA 1
ATOM 756 C C . LEU B 1 34 ? 6.73 1.882 -1.559 1 98.19 34 LEU B C 1
ATOM 758 O O . LEU B 1 34 ? 7.473 2.791 -1.177 1 98.19 34 LEU B O 1
ATOM 762 N N . THR B 1 35 ? 5.543 2.104 -2.143 1 97.81 35 THR B N 1
ATOM 763 C CA . THR B 1 35 ? 5 3.453 -2.26 1 97.81 35 THR B CA 1
ATOM 764 C C . THR B 1 35 ? 4.863 4.102 -0.884 1 97.81 35 THR B C 1
ATOM 766 O O . THR B 1 35 ? 5.242 5.258 -0.697 1 97.81 35 THR B O 1
ATOM 769 N N . SER B 1 36 ? 4.336 3.346 0.085 1 97.44 36 SER B N 1
ATOM 770 C CA . SER B 1 36 ? 4.168 3.861 1.439 1 97.44 36 SER B CA 1
ATOM 771 C C . SER B 1 36 ? 5.512 4.191 2.078 1 97.44 36 SER B C 1
ATOM 773 O O . SER B 1 36 ? 5.66 5.23 2.723 1 97.44 36 SER B O 1
ATOM 775 N N . GLN B 1 37 ? 6.508 3.33 1.831 1 96.56 37 GLN B N 1
ATOM 776 C CA . GLN B 1 37 ? 7.863 3.596 2.301 1 96.56 37 GLN B CA 1
ATOM 777 C C . GLN B 1 37 ? 8.398 4.902 1.719 1 96.56 37 GLN B C 1
ATOM 779 O O . GLN B 1 37 ? 9.086 5.656 2.408 1 96.56 37 GLN B O 1
ATOM 784 N N . ALA B 1 38 ? 8.141 5.164 0.458 1 96.94 38 ALA B N 1
ATOM 785 C CA . ALA B 1 38 ? 8.586 6.379 -0.219 1 96.94 38 ALA B CA 1
ATOM 786 C C . ALA B 1 38 ? 7.984 7.621 0.433 1 96.94 38 ALA B C 1
ATOM 788 O O . ALA B 1 38 ? 8.695 8.586 0.719 1 96.94 38 ALA B O 1
ATOM 789 N N . PHE B 1 39 ? 6.691 7.566 0.681 1 94.88 39 PHE B N 1
ATOM 790 C CA . PHE B 1 39 ? 5.992 8.695 1.28 1 94.88 39 PHE B CA 1
ATOM 791 C C . PHE B 1 39 ? 6.527 8.984 2.68 1 94.88 39 PHE B C 1
ATOM 793 O O . PHE B 1 39 ? 6.574 10.141 3.105 1 94.88 39 PHE B O 1
ATOM 800 N N . LEU B 1 40 ? 6.969 7.93 3.385 1 93.19 40 LEU B N 1
ATOM 801 C CA . LEU B 1 40 ? 7.41 8.078 4.77 1 93.19 40 LEU B CA 1
ATOM 802 C C . LEU B 1 40 ? 8.883 8.461 4.832 1 93.19 40 LEU B C 1
ATOM 804 O O . LEU B 1 40 ? 9.383 8.859 5.887 1 93.19 40 LEU B O 1
ATOM 808 N N . ASN B 1 41 ? 9.57 8.297 3.729 1 93.75 41 ASN B N 1
ATOM 809 C CA . ASN B 1 41 ? 10.992 8.625 3.686 1 93.75 41 ASN B CA 1
ATOM 810 C C . ASN B 1 41 ? 11.219 10.133 3.566 1 93.75 41 ASN B C 1
ATOM 812 O O . ASN B 1 41 ? 10.742 10.758 2.621 1 93.75 41 ASN B O 1
ATOM 816 N N . PRO B 1 42 ? 12 10.695 4.508 1 92.12 42 PRO B N 1
ATOM 817 C CA . PRO B 1 42 ? 12.203 12.141 4.492 1 92.12 42 PRO B CA 1
ATOM 818 C C . PRO B 1 42 ? 13.195 12.586 3.426 1 92.12 42 PRO B C 1
ATOM 820 O O . PRO B 1 42 ? 13.25 13.773 3.08 1 92.12 42 PRO B O 1
ATOM 823 N N . ASP B 1 43 ? 14 11.719 2.938 1 95.56 43 ASP B N 1
ATOM 824 C CA . ASP B 1 43 ? 14.969 12.031 1.891 1 95.56 43 ASP B CA 1
ATOM 825 C C . ASP B 1 43 ? 14.375 11.797 0.505 1 95.56 43 ASP B C 1
ATOM 827 O O . ASP B 1 43 ? 14.117 10.656 0.114 1 95.56 43 ASP B O 1
ATOM 831 N N . PRO B 1 44 ? 14.242 12.867 -0.22 1 94.56 44 PRO B N 1
ATOM 832 C CA . PRO B 1 44 ? 13.578 12.742 -1.521 1 94.56 44 PRO B CA 1
ATOM 833 C C . PRO B 1 44 ? 14.328 11.82 -2.477 1 94.56 44 PRO B C 1
ATOM 835 O O . PRO B 1 44 ? 13.711 11.117 -3.277 1 94.56 44 PRO B O 1
ATOM 838 N N . ASP B 1 45 ? 15.586 11.828 -2.367 1 96.94 45 ASP B N 1
ATOM 839 C CA . ASP B 1 45 ? 16.359 10.969 -3.252 1 96.94 45 ASP B CA 1
ATOM 840 C C . ASP B 1 45 ? 16.141 9.492 -2.918 1 96.94 45 ASP B C 1
ATOM 842 O O . ASP B 1 45 ? 16.016 8.656 -3.816 1 96.94 45 ASP B O 1
ATOM 846 N N . GLU B 1 46 ? 16.125 9.266 -1.713 1 95.94 46 GLU B N 1
ATOM 847 C CA . GLU B 1 46 ? 15.852 7.902 -1.281 1 95.94 46 GLU B CA 1
ATOM 848 C C . GLU B 1 46 ? 14.398 7.52 -1.566 1 95.94 46 GLU B C 1
ATOM 850 O O . GLU B 1 46 ? 14.117 6.387 -1.969 1 95.94 46 GLU B O 1
ATOM 855 N N . ALA B 1 47 ? 13.531 8.469 -1.294 1 96.44 47 ALA B N 1
ATOM 856 C CA . ALA B 1 47 ? 12.117 8.227 -1.573 1 96.44 47 ALA B CA 1
ATOM 857 C C . ALA B 1 47 ? 11.898 7.875 -3.041 1 96.44 47 ALA B C 1
ATOM 859 O O . ALA B 1 47 ? 11.125 6.973 -3.359 1 96.44 47 ALA B O 1
ATOM 860 N N . LYS B 1 48 ? 12.578 8.492 -3.896 1 97.56 48 LYS B N 1
ATOM 861 C CA . LYS B 1 48 ? 12.453 8.25 -5.332 1 97.56 48 LYS B CA 1
ATOM 862 C C . LYS B 1 48 ? 12.828 6.816 -5.688 1 97.56 48 LYS B C 1
ATOM 864 O O . LYS B 1 48 ? 12.219 6.215 -6.574 1 97.56 48 LYS B O 1
ATOM 869 N N . VAL B 1 49 ? 13.828 6.324 -5.055 1 97.5 49 VAL B N 1
ATOM 870 C CA . VAL B 1 49 ? 14.25 4.945 -5.293 1 97.5 49 VAL B CA 1
ATOM 871 C C . VAL B 1 49 ? 13.094 3.994 -4.992 1 97.5 49 VAL B C 1
ATOM 873 O O . VAL B 1 49 ? 12.828 3.07 -5.766 1 97.5 49 VAL B O 1
ATOM 876 N N . TYR B 1 50 ? 12.445 4.176 -3.938 1 97.38 50 TYR B N 1
ATOM 877 C CA . TYR B 1 50 ? 11.305 3.344 -3.566 1 97.38 50 TYR B CA 1
ATOM 878 C C . TYR B 1 50 ? 10.172 3.498 -4.57 1 97.38 50 TYR B C 1
ATOM 880 O O . TYR B 1 50 ? 9.539 2.512 -4.961 1 97.38 50 TYR B O 1
ATOM 888 N N . PHE B 1 51 ? 9.906 4.746 -5.012 1 97.62 51 PHE B N 1
ATOM 889 C CA . PHE B 1 51 ? 8.875 4.973 -6.012 1 97.62 51 PHE B CA 1
ATOM 890 C C . PHE B 1 51 ? 9.195 4.223 -7.301 1 97.62 51 PHE B C 1
ATOM 892 O O . PHE B 1 51 ? 8.32 3.604 -7.902 1 97.62 51 PHE B O 1
ATOM 899 N N . ASP B 1 52 ? 10.398 4.297 -7.652 1 98.25 52 ASP B N 1
ATOM 900 C CA . ASP B 1 52 ? 10.828 3.635 -8.883 1 98.25 52 ASP B CA 1
ATOM 901 C C . ASP B 1 52 ? 10.648 2.121 -8.781 1 98.25 52 ASP B C 1
ATOM 903 O O . ASP B 1 52 ? 10.172 1.483 -9.719 1 98.25 52 ASP B O 1
ATOM 907 N N . LYS B 1 53 ? 11.016 1.611 -7.73 1 97.81 53 LYS B N 1
ATOM 908 C CA . LYS B 1 53 ? 10.844 0.179 -7.512 1 97.81 53 LYS B CA 1
ATOM 909 C C . LYS B 1 53 ? 9.367 -0.201 -7.504 1 97.81 53 LYS B C 1
ATOM 911 O O . LYS B 1 53 ? 8.977 -1.224 -8.078 1 97.81 53 LYS B O 1
ATOM 916 N N . ALA B 1 54 ? 8.555 0.596 -6.824 1 98.12 54 ALA B N 1
ATOM 917 C CA . ALA B 1 54 ? 7.117 0.346 -6.789 1 98.12 54 ALA B CA 1
ATOM 918 C C . ALA B 1 54 ? 6.535 0.291 -8.195 1 98.12 54 ALA B C 1
ATOM 920 O O . ALA B 1 54 ? 5.742 -0.599 -8.516 1 98.12 54 ALA B O 1
ATOM 921 N N . ALA B 1 55 ? 6.977 1.211 -9.031 1 97.75 55 ALA B N 1
ATOM 922 C CA . ALA B 1 55 ? 6.484 1.281 -10.406 1 97.75 55 ALA B CA 1
ATOM 923 C C . ALA B 1 55 ? 6.793 -0.008 -11.164 1 97.75 55 ALA B C 1
ATOM 925 O O . ALA B 1 55 ? 5.965 -0.489 -11.945 1 97.75 55 ALA B O 1
ATOM 926 N N . VAL B 1 56 ? 7.879 -0.558 -10.961 1 96.62 56 VAL B N 1
ATOM 927 C CA . VAL B 1 56 ? 8.297 -1.793 -11.617 1 96.62 56 VAL B CA 1
ATOM 928 C C . VAL B 1 56 ? 7.352 -2.928 -11.227 1 96.62 56 VAL B C 1
ATOM 930 O O . VAL B 1 56 ? 6.871 -3.664 -12.094 1 96.62 56 VAL B O 1
ATOM 933 N N . TYR B 1 57 ? 7.047 -3.023 -9.992 1 95.94 57 TYR B N 1
ATOM 934 C CA . TYR B 1 57 ? 6.188 -4.105 -9.516 1 95.94 57 TYR B CA 1
ATOM 935 C C . TYR B 1 57 ? 4.75 -3.898 -9.969 1 95.94 57 TYR B C 1
ATOM 937 O O . TYR B 1 57 ? 4.051 -4.859 -10.305 1 95.94 57 TYR B O 1
ATOM 945 N N . PHE B 1 58 ? 4.293 -2.689 -9.984 1 95.94 58 PHE B N 1
ATOM 946 C CA . PHE B 1 58 ? 2.965 -2.422 -10.523 1 95.94 58 PHE B CA 1
ATOM 947 C C . PHE B 1 58 ? 2.879 -2.84 -11.984 1 95.94 58 PHE B C 1
ATOM 949 O O . PHE B 1 58 ? 1.884 -3.434 -12.406 1 95.94 58 PHE B O 1
ATOM 956 N N . GLN B 1 59 ? 3.887 -2.471 -12.68 1 95.75 59 GLN B N 1
ATOM 957 C CA . GLN B 1 59 ? 3.92 -2.834 -14.094 1 95.75 59 GLN B CA 1
ATOM 958 C C . GLN B 1 59 ? 3.896 -4.348 -14.273 1 95.75 59 GLN B C 1
ATOM 960 O O . GLN B 1 59 ? 3.197 -4.863 -15.148 1 95.75 59 GLN B O 1
ATOM 965 N N . GLN B 1 60 ? 4.641 -5.062 -13.508 1 93.69 60 GLN B N 1
ATOM 966 C CA . GLN B 1 60 ? 4.648 -6.52 -13.555 1 93.69 60 GLN B CA 1
ATOM 967 C C . GLN B 1 60 ? 3.27 -7.09 -13.219 1 93.69 60 GLN B C 1
ATOM 969 O O . GLN B 1 60 ? 2.84 -8.078 -13.82 1 93.69 60 GLN B O 1
ATOM 974 N N . ALA B 1 61 ? 2.625 -6.52 -12.195 1 93.25 61 ALA B N 1
ATOM 975 C CA . ALA B 1 61 ? 1.299 -6.973 -11.789 1 93.25 61 ALA B CA 1
ATOM 976 C C . ALA B 1 61 ? 0.287 -6.797 -12.914 1 93.25 61 ALA B C 1
ATOM 978 O O . ALA B 1 61 ? -0.602 -7.633 -13.094 1 93.25 61 ALA B O 1
ATOM 979 N N . VAL B 1 62 ? 0.407 -5.688 -13.688 1 91.56 62 VAL B N 1
ATOM 980 C CA . VAL B 1 62 ? -0.513 -5.395 -14.781 1 91.56 62 VAL B CA 1
ATOM 981 C C . VAL B 1 62 ? -0.25 -6.348 -15.945 1 91.56 62 VAL B C 1
ATOM 983 O O . VAL B 1 62 ? -1.182 -6.758 -16.641 1 91.56 62 VAL B O 1
ATOM 986 N N . ASP B 1 63 ? 0.981 -6.652 -16.125 1 87.94 63 ASP B N 1
ATOM 987 C CA . ASP B 1 63 ? 1.385 -7.504 -17.234 1 87.94 63 ASP B CA 1
ATOM 988 C C . ASP B 1 63 ? 1.006 -8.961 -16.984 1 87.94 63 ASP B C 1
ATOM 990 O O . ASP B 1 63 ? 0.904 -9.75 -17.922 1 87.94 63 ASP B O 1
ATOM 994 N N . GLU B 1 64 ? 0.853 -9.312 -15.875 1 76.19 64 GLU B N 1
ATOM 995 C CA . GLU B 1 64 ? 0.474 -10.695 -15.594 1 76.19 64 GLU B CA 1
ATOM 996 C C . GLU B 1 64 ? -1.012 -10.93 -15.859 1 76.19 64 GLU B C 1
ATOM 998 O O . GLU B 1 64 ? -1.821 -10.008 -15.719 1 76.19 64 GLU B O 1
#

Organism: NCBI:txid97028

Radius of gyration: 13.71 Å; Cα contacts (8 Å, |Δi|>4): 168; chains: 2; bounding box: 33×36×33 Å

pLDDT: mean 94.36, std 4.48, range [75.19, 98.25]

InterPro domains:
  IPR010547 Plant specific mitochondrial import receptor subunit TOM20 [PTHR32409] (5-64)
  IPR011990 Tetratricopeptide-like helical domain superfamily [G3DSA:1.25.40.10] (2-64)
  IPR011990 Tetratricopeptide-like helical domain superfamily [SSF48452] (6-62)

Secondary structure (DSSP, 8-state):
-HHHHHHHHHHHHHHHHHH-TT-HHHHHHHHHHHHHHHHH-S-HHHHHHHHHHHHHHHHHHHH-/-HHHHHHHHHHHHHHHHHH-TT-HHHHHHHHHHHHHHHHH-S-HHHHHHHHHHHHHHHHHHHH-

Foldseek 3Di:
DLLVVLVVLLVVLVVVCVVPVLPLVSLLSNLVSLQVNLVVDPDVVVSVVSNVVSVVSVVSSVVD/DLLVVLVVLLVVLVVVCVVPVLPLVSLLSNLVSLQVNLVVDPDVVVSVVSNVVSVVSVVSSVVD